Protein AF-A0A7V9N349-F1 (afdb_monomer)

Secondary structure (DSSP, 8-state):
-----THHHHHTTSSS---EEE-TTS-EEEE-HHHHHHTT-S-HHHHHHS-HHHHHTTEEEE-TTSPBPPGGGSHHHHHHTT-SS-EEEEEEEETTT--EEEEEEE-

Radius of gyration: 13.98 Å; Cα contacts (8 Å, |Δi|>4): 166; chains: 1; bounding box: 30×30×45 Å

Solvent-accessible surface area (backbone atoms only — not comparable to full-atom values): 6351 Å² total; per-residue (Å²): 135,82,80,78,66,77,65,61,65,58,62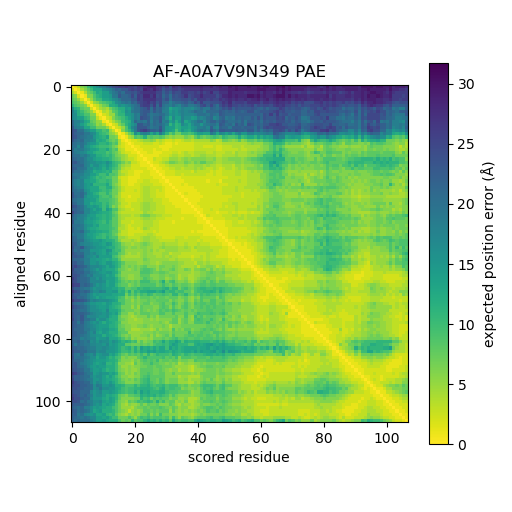,50,65,74,45,95,56,51,42,74,42,59,48,100,84,68,48,66,76,44,51,39,61,49,26,15,47,73,70,74,28,97,38,30,68,61,48,62,72,44,56,66,72,60,54,55,70,43,40,48,49,18,34,90,87,66,46,79,46,63,72,72,72,35,21,63,50,39,38,75,73,69,46,80,72,37,68,47,67,34,33,40,33,35,65,89,80,65,50,73,46,79,49,76,46,67,77

Mean predicted aligned error: 8.92 Å

Structure (mmCIF, N/CA/C/O backbone):
data_AF-A0A7V9N349-F1
#
_entry.id   AF-A0A7V9N349-F1
#
loop_
_atom_site.group_PDB
_atom_site.id
_atom_site.type_symbol
_atom_site.label_atom_id
_atom_site.label_alt_id
_atom_site.label_comp_id
_atom_site.label_asym_id
_atom_site.label_entity_id
_atom_site.label_seq_id
_atom_site.pdbx_PDB_ins_code
_atom_site.Cartn_x
_atom_site.Cartn_y
_atom_site.Cartn_z
_atom_site.occupancy
_atom_site.B_iso_or_equiv
_atom_site.auth_seq_id
_atom_site.auth_comp_id
_atom_site.auth_asym_id
_atom_site.auth_atom_id
_atom_site.pdbx_PDB_model_num
ATOM 1 N N . MET A 1 1 ? 10.602 -2.015 -28.521 1.00 39.03 1 MET A N 1
ATOM 2 C CA . 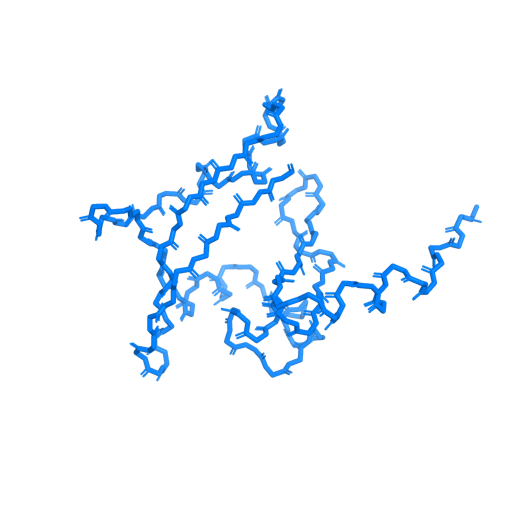MET A 1 1 ? 9.614 -2.929 -27.919 1.00 39.03 1 MET A CA 1
ATOM 3 C C . MET A 1 1 ? 10.400 -3.825 -26.985 1.00 39.03 1 MET A C 1
ATOM 5 O O . MET A 1 1 ? 11.065 -4.729 -27.459 1.00 39.03 1 MET A O 1
ATOM 9 N N . GLN A 1 2 ? 10.510 -3.429 -25.718 1.00 39.81 2 GLN A N 1
ATOM 10 C CA . GLN A 1 2 ? 11.345 -4.118 -24.736 1.00 39.81 2 GLN A CA 1
ATOM 11 C C . GLN A 1 2 ? 10.430 -5.098 -24.001 1.00 39.81 2 GLN A C 1
ATOM 13 O O . GLN A 1 2 ? 9.545 -4.672 -23.262 1.00 39.81 2 GLN A O 1
ATOM 18 N N . GLU A 1 3 ? 10.563 -6.385 -24.318 1.00 39.56 3 GLU A N 1
ATOM 19 C CA . GLU A 1 3 ? 9.899 -7.471 -23.597 1.00 39.56 3 GLU A CA 1
ATOM 20 C C . GLU A 1 3 ? 10.342 -7.418 -22.134 1.00 39.56 3 GLU A C 1
ATOM 22 O O . GLU A 1 3 ? 11.529 -7.528 -21.828 1.00 39.56 3 GLU A O 1
ATOM 27 N N . VAL A 1 4 ? 9.390 -7.185 -21.232 1.00 47.69 4 VAL A N 1
ATOM 28 C CA . VAL A 1 4 ? 9.621 -7.290 -19.791 1.00 47.69 4 VAL A CA 1
ATOM 29 C C . VAL A 1 4 ? 9.726 -8.792 -19.489 1.00 47.69 4 VAL A C 1
ATOM 31 O O . VAL A 1 4 ? 8.731 -9.494 -19.683 1.00 47.69 4 VAL A O 1
ATOM 34 N N . PRO A 1 5 ? 10.897 -9.328 -19.092 1.00 50.16 5 PRO A N 1
ATOM 35 C CA . PRO A 1 5 ? 11.084 -10.769 -18.966 1.00 50.16 5 PRO A CA 1
ATOM 36 C C . PRO A 1 5 ? 10.276 -11.289 -17.775 1.00 50.16 5 PRO A C 1
ATOM 38 O O . PRO A 1 5 ? 10.340 -10.725 -16.680 1.00 50.16 5 PRO A O 1
ATOM 41 N N . GLY A 1 6 ? 9.541 -12.384 -17.982 1.00 47.84 6 GLY A N 1
ATOM 42 C CA . GLY A 1 6 ? 8.689 -13.038 -16.978 1.00 47.84 6 GLY A CA 1
ATOM 43 C C . GLY A 1 6 ? 9.409 -13.516 -15.707 1.00 47.84 6 GLY A C 1
ATOM 44 O O . GLY A 1 6 ? 8.748 -13.930 -14.759 1.00 47.84 6 GLY A O 1
ATOM 45 N N . ASP A 1 7 ? 10.735 -13.399 -15.647 1.00 50.41 7 ASP A N 1
ATOM 46 C CA . ASP A 1 7 ? 11.567 -13.817 -14.516 1.00 50.41 7 ASP A CA 1
ATOM 47 C C . ASP A 1 7 ? 11.438 -12.903 -13.285 1.00 50.41 7 ASP A C 1
ATOM 49 O O . ASP A 1 7 ? 11.614 -13.361 -12.154 1.00 50.41 7 ASP A O 1
ATOM 53 N N . LEU A 1 8 ? 11.065 -11.627 -13.461 1.00 51.84 8 LEU A N 1
ATOM 54 C CA . LEU A 1 8 ? 10.904 -10.710 -12.323 1.00 51.84 8 LEU A CA 1
ATOM 55 C C . LEU A 1 8 ? 9.686 -11.077 -11.460 1.00 51.84 8 LEU A C 1
ATOM 57 O O . LEU A 1 8 ? 9.725 -10.932 -10.242 1.00 51.84 8 LEU A O 1
ATOM 61 N N . ALA A 1 9 ? 8.619 -11.601 -12.069 1.00 49.00 9 ALA A N 1
ATOM 62 C CA . ALA A 1 9 ? 7.409 -11.978 -11.343 1.00 49.00 9 ALA A CA 1
ATOM 63 C C . ALA A 1 9 ? 7.641 -13.166 -10.393 1.00 49.00 9 ALA A C 1
ATOM 65 O O . ALA A 1 9 ? 7.064 -13.198 -9.310 1.00 49.00 9 ALA A O 1
ATOM 66 N N . VAL A 1 10 ? 8.515 -14.107 -10.769 1.00 47.72 10 VAL A N 1
ATOM 67 C CA . VAL A 1 10 ? 8.767 -15.345 -10.011 1.00 47.72 10 VAL A CA 1
ATOM 68 C C . VAL A 1 10 ? 9.673 -15.100 -8.802 1.00 47.72 10 VAL A C 1
ATOM 70 O O . VAL A 1 10 ? 9.422 -15.636 -7.726 1.00 47.72 10 VAL A O 1
ATOM 73 N N . ILE A 1 11 ? 10.694 -14.247 -8.934 1.00 49.38 11 ILE A N 1
ATOM 74 C CA . ILE A 1 11 ? 11.600 -13.922 -7.816 1.00 49.38 11 ILE A CA 1
ATOM 75 C C . ILE A 1 11 ? 10.863 -13.118 -6.734 1.00 49.38 11 ILE A C 1
ATOM 77 O O . ILE A 1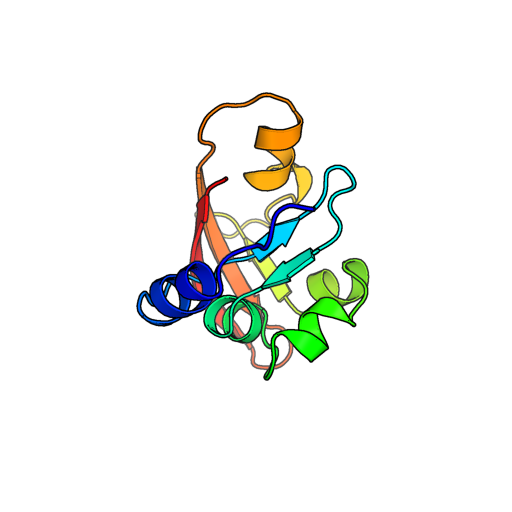 11 ? 11.084 -13.323 -5.541 1.00 49.38 11 ILE A O 1
ATOM 81 N N . LEU A 1 12 ? 9.936 -12.250 -7.145 1.00 49.16 12 LEU A N 1
ATOM 82 C CA . LEU A 1 12 ? 9.124 -11.449 -6.232 1.00 49.16 12 LEU A CA 1
ATOM 83 C C . LEU A 1 12 ? 8.027 -12.252 -5.514 1.00 49.16 12 LEU A C 1
ATOM 85 O O . LEU A 1 12 ? 7.465 -11.743 -4.552 1.00 49.16 12 LEU A O 1
ATOM 89 N N . ASP A 1 13 ? 7.695 -13.467 -5.958 1.00 44.16 13 ASP A N 1
ATOM 90 C CA . ASP A 1 13 ? 6.662 -14.307 -5.324 1.00 44.16 13 ASP A CA 1
ATOM 91 C C . ASP A 1 13 ? 7.224 -15.180 -4.178 1.00 44.16 13 ASP A C 1
ATOM 93 O O . ASP A 1 13 ? 6.469 -15.698 -3.355 1.00 44.16 13 ASP A O 1
ATOM 97 N N . HIS A 1 14 ? 8.556 -15.323 -4.089 1.00 42.12 14 HIS A N 1
ATOM 98 C CA . HIS A 1 14 ? 9.230 -16.176 -3.097 1.00 42.12 14 HIS A CA 1
ATOM 99 C C . HIS A 1 14 ? 9.716 -15.467 -1.831 1.00 42.12 14 HIS A C 1
ATOM 101 O O . HIS A 1 14 ? 10.024 -16.134 -0.842 1.00 42.12 14 HIS A O 1
ATOM 107 N N . VAL A 1 15 ? 9.743 -14.139 -1.815 1.00 45.22 15 VAL A N 1
ATOM 108 C CA . VAL A 1 15 ? 9.955 -13.367 -0.589 1.00 45.22 15 VAL A CA 1
ATOM 109 C C . VAL A 1 1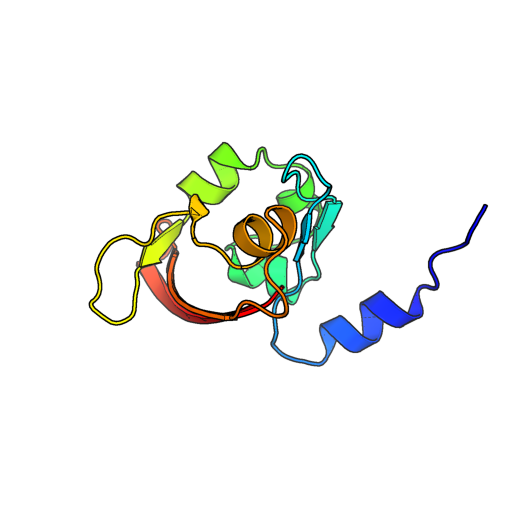5 ? 8.578 -12.910 -0.129 1.00 45.22 15 VAL A C 1
ATOM 111 O O . VAL A 1 15 ? 7.808 -12.403 -0.934 1.00 45.22 15 VAL A O 1
ATOM 114 N N . GLY A 1 16 ? 8.233 -13.066 1.149 1.00 56.72 16 GLY A N 1
ATOM 115 C CA . GLY A 1 16 ? 6.953 -12.600 1.713 1.00 56.72 16 GLY A CA 1
ATOM 116 C C . GLY A 1 16 ? 6.707 -11.082 1.625 1.00 56.72 16 GLY A C 1
ATOM 117 O O . GLY A 1 16 ? 5.766 -10.579 2.241 1.00 56.72 16 GLY A O 1
ATOM 118 N N . ASP A 1 17 ? 7.534 -10.365 0.867 1.00 65.81 17 ASP A N 1
ATOM 119 C CA . ASP A 1 17 ? 7.482 -8.937 0.633 1.00 65.81 17 ASP A CA 1
ATOM 120 C C . ASP A 1 17 ? 6.502 -8.645 -0.510 1.00 65.81 17 ASP A C 1
ATOM 122 O O . ASP A 1 17 ? 6.686 -9.010 -1.676 1.00 65.81 17 ASP A O 1
ATOM 126 N N . GLY A 1 18 ? 5.403 -7.982 -0.159 1.00 79.19 18 GLY A N 1
ATOM 127 C CA . GLY A 1 18 ? 4.451 -7.485 -1.140 1.00 79.19 18 GLY A CA 1
ATOM 128 C C . GLY A 1 18 ? 5.088 -6.400 -2.002 1.00 79.19 18 GLY A C 1
ATOM 129 O O . GLY A 1 18 ? 5.588 -5.408 -1.479 1.00 79.19 18 GLY A O 1
ATOM 130 N N . VAL A 1 19 ? 5.035 -6.570 -3.321 1.00 80.88 19 VAL A N 1
ATOM 131 C CA . VAL A 1 19 ? 5.550 -5.602 -4.290 1.00 80.88 19 VAL A CA 1
ATOM 132 C C . VAL A 1 19 ? 4.403 -5.001 -5.071 1.00 80.88 19 VAL A C 1
ATOM 134 O O . VAL A 1 19 ? 3.576 -5.713 -5.640 1.00 80.88 19 VAL A O 1
ATOM 137 N N . THR A 1 20 ? 4.403 -3.675 -5.144 1.00 83.94 20 THR A N 1
ATOM 138 C CA . THR A 1 20 ? 3.524 -2.898 -6.010 1.00 83.94 20 THR A CA 1
ATOM 139 C C . THR A 1 20 ? 4.333 -1.862 -6.772 1.00 83.94 20 THR A C 1
ATOM 141 O O . THR A 1 20 ? 5.197 -1.220 -6.180 1.00 83.94 20 THR A O 1
ATOM 144 N N . VAL A 1 21 ? 4.025 -1.650 -8.049 1.00 82.75 21 VAL A N 1
ATOM 145 C CA . VAL A 1 21 ? 4.619 -0.582 -8.864 1.00 82.75 21 VAL A CA 1
ATOM 146 C C . VAL A 1 21 ? 3.535 0.417 -9.215 1.00 82.75 21 VAL A C 1
ATOM 148 O O . VAL A 1 21 ? 2.410 0.035 -9.549 1.00 82.75 21 VAL A O 1
ATOM 151 N N . GLN A 1 22 ? 3.886 1.696 -9.156 1.00 81.56 22 GLN A N 1
ATOM 152 C CA . GLN A 1 22 ? 3.030 2.798 -9.567 1.00 81.56 22 GLN A CA 1
ATOM 153 C C . GLN A 1 22 ? 3.665 3.548 -10.742 1.00 81.56 22 GLN A C 1
ATOM 155 O O . GLN A 1 22 ? 4.889 3.616 -10.846 1.00 81.56 22 GLN A O 1
ATOM 160 N N . ASP A 1 23 ? 2.842 4.105 -11.628 1.00 80.69 23 ASP A N 1
ATOM 161 C CA . ASP A 1 23 ? 3.302 5.048 -12.645 1.00 80.69 23 ASP A CA 1
ATOM 162 C C . ASP A 1 23 ? 3.599 6.436 -12.043 1.00 80.69 2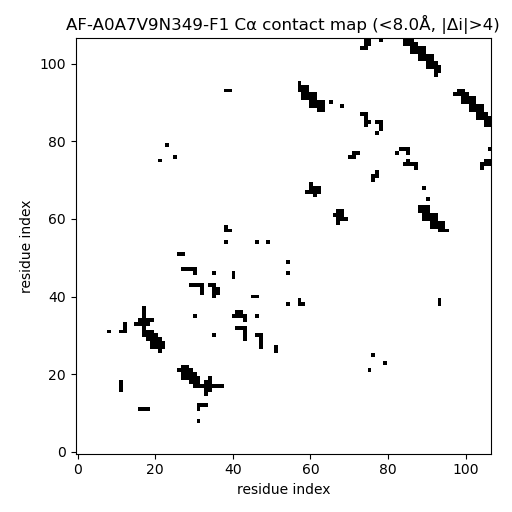3 ASP A C 1
ATOM 164 O O . ASP A 1 23 ? 3.331 6.710 -10.871 1.00 80.69 23 ASP A O 1
ATOM 168 N N . ALA A 1 24 ? 4.110 7.357 -12.865 1.00 77.12 24 ALA A N 1
ATOM 169 C CA . ALA A 1 24 ? 4.417 8.729 -12.446 1.00 77.12 24 ALA A CA 1
ATOM 170 C C . ALA A 1 24 ? 3.191 9.532 -11.958 1.00 77.12 24 ALA A C 1
ATOM 172 O O . ALA A 1 24 ? 3.346 10.602 -11.372 1.00 77.12 24 ALA A O 1
ATOM 173 N N . ARG A 1 25 ? 1.969 9.046 -12.206 1.00 75.62 25 ARG A N 1
ATOM 174 C CA . ARG A 1 25 ? 0.715 9.644 -11.729 1.00 75.62 25 ARG A CA 1
ATOM 175 C C . ARG A 1 25 ? 0.246 9.020 -10.407 1.00 75.62 25 ARG A C 1
ATOM 177 O O . ARG A 1 25 ? -0.778 9.444 -9.877 1.00 75.62 25 ARG A O 1
ATOM 184 N N . GLY A 1 26 ? 0.980 8.042 -9.869 1.00 72.12 26 GLY A N 1
ATOM 185 C CA . GLY A 1 26 ? 0.632 7.291 -8.663 1.00 72.12 26 GLY A CA 1
ATOM 186 C C . GLY A 1 26 ? -0.384 6.170 -8.904 1.00 72.12 26 GLY A C 1
ATOM 187 O O . GLY A 1 26 ? -0.955 5.658 -7.944 1.00 72.12 26 GLY A O 1
ATOM 188 N N . THR A 1 27 ? -0.641 5.793 -10.160 1.00 80.50 27 THR A N 1
ATOM 189 C CA . THR A 1 27 ? -1.569 4.707 -10.510 1.00 80.50 27 THR A CA 1
ATOM 190 C C . THR A 1 27 ? -0.856 3.372 -10.406 1.00 80.50 27 THR A C 1
ATOM 192 O O . THR A 1 27 ? 0.233 3.219 -10.948 1.00 80.50 27 THR A O 1
ATOM 195 N N . LEU A 1 28 ? -1.469 2.392 -9.743 1.00 83.44 28 LEU A N 1
ATOM 196 C CA . LEU A 1 28 ? -0.914 1.046 -9.623 1.00 83.44 28 LEU A CA 1
ATOM 197 C C . LEU A 1 28 ? -0.859 0.369 -11.003 1.00 83.44 28 LEU A C 1
ATOM 199 O O . LEU A 1 28 ? -1.895 0.167 -11.630 1.00 83.44 28 LEU A O 1
ATOM 203 N N . VAL A 1 29 ? 0.339 0.020 -11.468 1.00 86.50 29 VAL A N 1
ATOM 204 C CA . VAL A 1 29 ? 0.562 -0.649 -12.765 1.00 86.50 29 VAL A CA 1
ATOM 205 C C . VAL A 1 29 ? 0.999 -2.102 -12.616 1.00 86.50 29 VAL A C 1
ATOM 207 O O . VAL A 1 29 ? 0.894 -2.876 -13.563 1.00 86.50 29 VAL A O 1
ATOM 210 N N . TYR A 1 30 ? 1.470 -2.489 -11.431 1.00 85.19 30 TYR A N 1
ATOM 211 C CA . TYR A 1 30 ? 1.822 -3.870 -11.122 1.00 85.19 30 TYR A CA 1
ATOM 212 C C . TYR A 1 30 ? 1.622 -4.161 -9.637 1.00 85.19 30 TYR A C 1
ATOM 214 O O . TYR A 1 30 ? 1.853 -3.299 -8.789 1.00 85.19 30 TYR A O 1
ATOM 222 N N . ALA A 1 31 ? 1.246 -5.399 -9.334 1.00 86.12 31 ALA A N 1
ATOM 223 C CA . ALA A 1 31 ? 1.315 -5.970 -8.000 1.00 86.12 31 ALA A CA 1
ATOM 224 C C . ALA A 1 31 ? 1.643 -7.465 -8.104 1.00 86.12 31 ALA A C 1
ATOM 226 O O . ALA A 1 31 ? 1.115 -8.145 -8.984 1.00 86.12 31 ALA A O 1
ATOM 227 N N . ASN A 1 32 ? 2.484 -7.987 -7.209 1.00 86.56 32 ASN A N 1
ATOM 228 C CA . ASN A 1 32 ? 2.626 -9.437 -7.038 1.00 86.56 32 ASN A CA 1
ATOM 229 C C . ASN A 1 32 ? 1.488 -9.992 -6.156 1.00 86.56 32 ASN A C 1
ATOM 231 O O . ASN A 1 32 ? 0.712 -9.242 -5.551 1.00 86.56 32 ASN A O 1
ATOM 235 N N . ALA A 1 33 ? 1.380 -11.321 -6.064 1.00 84.69 33 ALA A N 1
ATOM 236 C CA . ALA A 1 33 ? 0.340 -11.961 -5.261 1.00 84.69 33 ALA A CA 1
ATOM 237 C C . ALA A 1 33 ? 0.472 -11.630 -3.764 1.00 84.69 33 ALA A C 1
ATOM 239 O O . ALA A 1 33 ? -0.539 -11.432 -3.090 1.00 84.69 33 ALA A O 1
ATOM 240 N N . ALA A 1 34 ? 1.700 -11.510 -3.250 1.00 83.25 34 ALA A N 1
ATOM 241 C CA . ALA A 1 34 ? 1.950 -11.095 -1.871 1.00 83.25 34 ALA A CA 1
ATOM 242 C C . ALA A 1 34 ? 1.451 -9.665 -1.583 1.00 83.25 34 ALA A C 1
ATOM 244 O O . ALA A 1 34 ? 0.858 -9.427 -0.533 1.00 83.25 34 ALA A O 1
ATOM 245 N N . GLY A 1 35 ? 1.626 -8.728 -2.519 1.00 83.19 35 GLY A N 1
ATOM 246 C CA . GLY A 1 35 ? 1.165 -7.342 -2.419 1.00 83.19 35 GLY A CA 1
ATOM 247 C C . GLY A 1 35 ? -0.354 -7.233 -2.485 1.00 83.19 35 GLY A C 1
ATOM 248 O O . GLY A 1 35 ? -0.950 -6.520 -1.682 1.00 83.19 35 GLY A O 1
ATOM 249 N N . ALA A 1 36 ? -0.992 -8.011 -3.364 1.00 85.25 36 ALA A N 1
ATOM 250 C CA . ALA A 1 36 ? -2.448 -8.121 -3.407 1.00 85.25 36 ALA A CA 1
ATOM 251 C C . ALA A 1 36 ? -3.011 -8.607 -2.065 1.00 85.25 36 ALA A C 1
ATOM 253 O O . ALA A 1 36 ? -3.814 -7.908 -1.446 1.00 85.25 36 ALA A O 1
ATOM 254 N N . ARG A 1 37 ? -2.496 -9.733 -1.555 1.00 81.62 37 ARG A N 1
ATOM 255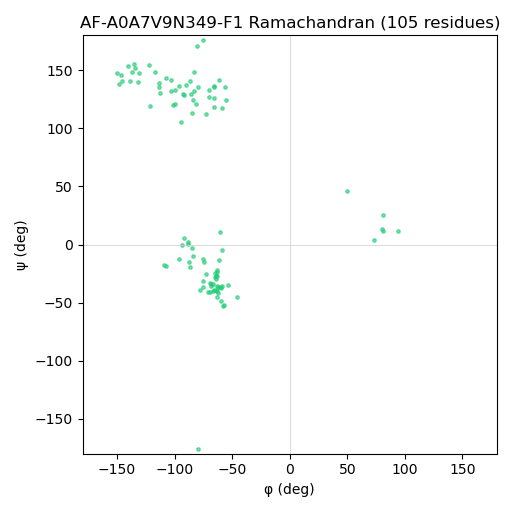 C CA . ARG A 1 37 ? -2.901 -10.279 -0.252 1.00 81.62 37 ARG A CA 1
ATOM 256 C C . ARG A 1 37 ? -2.608 -9.314 0.895 1.00 81.62 37 ARG A C 1
ATOM 258 O O . ARG A 1 37 ? -3.408 -9.203 1.818 1.00 81.62 37 ARG A O 1
ATOM 265 N N . ALA A 1 38 ? -1.499 -8.574 0.834 1.00 77.94 38 ALA A N 1
ATOM 266 C CA . ALA A 1 38 ? -1.159 -7.571 1.841 1.00 77.94 38 ALA A CA 1
ATOM 267 C C . ALA A 1 38 ? -2.145 -6.403 1.907 1.00 77.94 38 ALA A C 1
ATOM 269 O O . ALA A 1 38 ? -2.361 -5.854 2.985 1.00 77.94 38 ALA A O 1
ATOM 270 N N . LEU A 1 39 ? -2.766 -6.070 0.778 1.00 79.31 39 LEU A N 1
ATOM 271 C CA . LEU A 1 39 ? -3.802 -5.046 0.676 1.00 79.31 39 LEU A CA 1
ATOM 272 C C . LEU A 1 39 ? -5.222 -5.621 0.847 1.00 79.31 39 LEU A C 1
ATOM 274 O O . LEU A 1 39 ? -6.196 -4.883 0.699 1.00 79.31 39 LEU A O 1
ATOM 278 N N . GLY A 1 40 ? -5.347 -6.914 1.172 1.00 79.56 40 GLY A N 1
ATOM 279 C CA . GLY A 1 40 ? -6.624 -7.596 1.395 1.00 79.56 40 GLY A CA 1
ATOM 280 C C . GLY A 1 40 ? -7.349 -8.036 0.119 1.00 79.56 40 GLY A C 1
ATOM 281 O O . GLY A 1 40 ? -8.571 -8.141 0.137 1.00 79.56 40 GLY A O 1
ATOM 282 N N . PHE A 1 41 ? -6.625 -8.251 -0.982 1.00 83.94 41 PHE A N 1
ATOM 283 C CA . PHE A 1 41 ? -7.157 -8.753 -2.252 1.00 83.94 41 PHE A CA 1
ATOM 284 C C . PHE A 1 41 ? -6.731 -10.202 -2.488 1.00 83.94 41 PHE A C 1
ATOM 286 O O . PHE A 1 41 ? -5.586 -10.571 -2.215 1.00 83.94 41 PHE A O 1
ATOM 293 N N . ASP A 1 42 ? -7.621 -10.998 -3.079 1.00 82.69 42 ASP A N 1
ATOM 294 C CA . ASP A 1 42 ? -7.334 -12.404 -3.380 1.00 82.69 42 ASP A CA 1
ATOM 295 C C . ASP A 1 42 ? -6.399 -12.544 -4.587 1.00 82.69 42 ASP A C 1
ATOM 297 O O . ASP A 1 42 ? -5.585 -13.469 -4.658 1.00 82.69 42 ASP A O 1
ATOM 301 N N . THR A 1 43 ? -6.482 -11.606 -5.540 1.00 85.81 43 THR A N 1
ATOM 302 C CA . THR A 1 43 ? -5.677 -11.640 -6.768 1.00 85.81 43 THR A CA 1
ATOM 303 C C . THR A 1 43 ? -5.102 -10.269 -7.147 1.00 85.81 43 THR A C 1
ATOM 305 O O . THR A 1 43 ? -5.750 -9.239 -6.939 1.00 85.81 43 THR A O 1
ATOM 308 N N . PRO A 1 44 ? -3.912 -10.220 -7.782 1.00 87.50 44 PRO A N 1
ATOM 309 C CA . PRO A 1 44 ? -3.361 -8.975 -8.323 1.00 87.50 44 PRO A CA 1
ATOM 310 C C . PRO A 1 44 ? -4.254 -8.296 -9.360 1.00 87.50 44 PRO A C 1
ATOM 312 O O . PRO A 1 44 ? -4.323 -7.073 -9.403 1.00 87.50 44 PRO A O 1
ATOM 315 N N . ALA A 1 45 ? -4.956 -9.076 -10.185 1.00 87.62 45 ALA A N 1
ATOM 316 C CA . ALA A 1 45 ? -5.850 -8.543 -11.209 1.00 87.62 45 ALA A CA 1
ATOM 317 C C . ALA A 1 45 ? -7.025 -7.762 -10.597 1.00 87.62 45 ALA A C 1
ATOM 319 O O . ALA A 1 45 ? -7.394 -6.705 -11.110 1.00 87.62 45 ALA A O 1
ATOM 320 N N . GLU A 1 46 ? -7.579 -8.249 -9.483 1.00 87.50 46 GLU A N 1
ATOM 321 C CA . GLU A 1 46 ? -8.626 -7.548 -8.734 1.00 87.50 46 GLU A CA 1
ATOM 322 C C . GLU A 1 46 ? -8.109 -6.218 -8.169 1.00 87.50 46 GLU A C 1
ATOM 324 O O . GLU A 1 46 ? -8.755 -5.180 -8.329 1.00 87.50 46 GLU A O 1
ATOM 329 N N . LEU A 1 47 ? -6.911 -6.228 -7.577 1.00 86.62 47 LEU A N 1
ATOM 330 C CA . LEU A 1 47 ? -6.261 -5.023 -7.065 1.00 86.62 47 LEU A CA 1
ATOM 331 C C . LEU A 1 47 ? -6.019 -3.990 -8.178 1.00 86.62 47 LEU A C 1
ATOM 333 O O . LEU A 1 47 ? -6.388 -2.829 -8.023 1.00 86.62 47 LEU A O 1
ATOM 337 N N . LEU A 1 48 ? -5.448 -4.407 -9.312 1.00 87.19 48 LEU A N 1
ATOM 338 C CA . LEU A 1 48 ? -5.158 -3.529 -10.454 1.00 87.19 48 LEU A CA 1
ATOM 339 C C . LEU A 1 48 ? -6.421 -2.962 -11.119 1.00 87.19 48 LEU A C 1
ATOM 341 O O . LEU A 1 48 ? -6.382 -1.877 -11.692 1.00 87.19 48 LEU A O 1
ATOM 345 N N . SER A 1 49 ? -7.543 -3.678 -11.032 1.00 86.69 49 SER A N 1
ATOM 346 C CA . SER A 1 49 ? -8.834 -3.229 -11.567 1.00 86.69 49 SER A CA 1
ATOM 347 C C . SER A 1 49 ? -9.596 -2.311 -10.603 1.00 86.69 49 SER A C 1
ATOM 349 O O . SER A 1 49 ? -10.607 -1.718 -10.982 1.00 86.69 49 SER A O 1
ATOM 351 N N . THR A 1 50 ? -9.136 -2.187 -9.354 1.00 83.69 50 THR A N 1
ATOM 352 C CA . THR A 1 50 ? -9.798 -1.392 -8.319 1.00 83.69 50 THR A CA 1
ATOM 353 C C . THR A 1 50 ? -9.230 0.03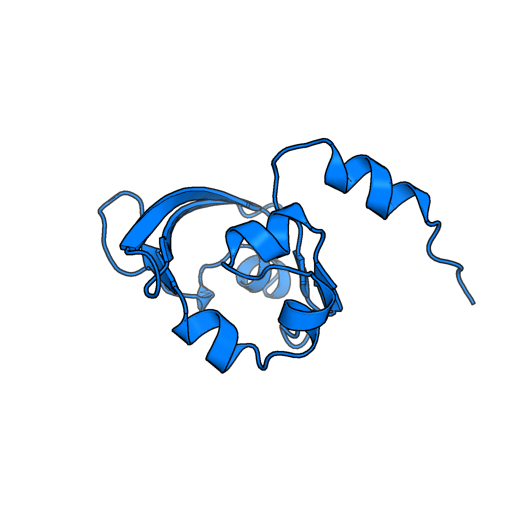0 -8.296 1.00 83.69 50 THR A C 1
ATOM 355 O O . THR A 1 50 ? -8.015 0.207 -8.195 1.00 83.69 50 THR A O 1
ATOM 358 N N . PRO A 1 51 ? -10.072 1.081 -8.334 1.00 81.81 51 PRO A N 1
ATOM 359 C CA . PRO A 1 51 ? -9.595 2.453 -8.205 1.00 81.81 51 PRO A CA 1
ATOM 360 C C . PRO A 1 51 ? -8.810 2.653 -6.906 1.00 81.81 51 PRO A C 1
ATOM 362 O O . PRO A 1 51 ? -9.276 2.257 -5.838 1.00 81.81 51 PRO A O 1
ATOM 365 N N . LEU A 1 52 ? -7.663 3.336 -6.967 1.00 75.38 52 LEU A N 1
ATOM 366 C CA . LEU A 1 52 ? -6.770 3.513 -5.813 1.00 75.38 52 LEU A CA 1
ATOM 367 C C . LEU A 1 52 ? -7.478 4.100 -4.578 1.00 75.38 52 LEU A C 1
ATOM 369 O O . LEU A 1 52 ? -7.179 3.712 -3.454 1.00 75.38 52 LEU A O 1
ATOM 373 N N . ALA A 1 53 ? -8.455 4.991 -4.776 1.00 76.19 53 ALA A N 1
ATOM 374 C CA . ALA A 1 53 ? -9.266 5.539 -3.688 1.00 76.19 53 ALA A CA 1
ATOM 375 C C . ALA A 1 53 ? -10.085 4.462 -2.950 1.00 76.19 53 ALA A C 1
ATOM 377 O O . ALA A 1 53 ? -10.228 4.523 -1.733 1.00 76.19 53 ALA A O 1
ATOM 378 N N . GLN A 1 54 ? -10.594 3.456 -3.669 1.00 80.94 54 GLN A N 1
ATOM 379 C CA . GLN A 1 54 ? -11.296 2.322 -3.066 1.00 80.94 54 GLN A CA 1
ATOM 380 C C . GLN A 1 54 ? -10.325 1.346 -2.402 1.00 80.94 54 GLN A C 1
ATOM 382 O O . GLN A 1 54 ? -10.643 0.819 -1.341 1.00 80.94 54 GLN A O 1
ATOM 387 N N . VAL A 1 55 ? -9.138 1.141 -2.985 1.00 80.94 55 VAL A N 1
ATOM 388 C CA . VAL A 1 55 ? -8.057 0.365 -2.356 1.00 80.94 55 VAL A CA 1
ATOM 389 C C . VAL A 1 55 ? -7.700 0.986 -1.002 1.00 80.94 55 VAL A C 1
ATOM 391 O O . VAL A 1 55 ? -7.773 0.311 0.019 1.00 80.94 55 VAL A O 1
ATOM 394 N N . ALA A 1 56 ? -7.423 2.293 -0.974 1.00 77.06 56 ALA A N 1
ATOM 395 C CA . ALA A 1 56 ? -7.092 3.033 0.242 1.00 77.06 56 ALA A CA 1
ATOM 396 C C . ALA A 1 56 ? -8.232 3.061 1.276 1.00 77.06 56 ALA A C 1
ATOM 398 O O . ALA A 1 56 ? -7.969 3.161 2.465 1.00 77.06 56 ALA A O 1
ATOM 399 N N . ALA A 1 57 ? -9.495 2.944 0.856 1.00 81.12 57 ALA A N 1
ATOM 400 C CA . ALA A 1 57 ? -10.630 2.877 1.776 1.00 81.12 57 ALA A CA 1
ATOM 401 C C . ALA A 1 57 ? -10.772 1.516 2.488 1.00 81.12 57 ALA A C 1
ATOM 403 O O . ALA A 1 57 ? -11.554 1.408 3.431 1.00 81.12 57 ALA A O 1
ATOM 404 N N . ARG A 1 58 ? -10.056 0.468 2.051 1.00 79.25 58 ARG A N 1
ATOM 405 C CA . ARG A 1 58 ? -10.141 -0.887 2.635 1.00 79.25 58 ARG A CA 1
ATOM 406 C C . ARG A 1 58 ? -9.219 -1.102 3.831 1.00 79.25 58 ARG A C 1
ATOM 408 O O . ARG A 1 58 ? -9.454 -2.023 4.615 1.00 79.25 58 ARG A O 1
ATOM 415 N N . PHE A 1 59 ? -8.201 -0.266 3.991 1.00 80.44 59 PHE A N 1
ATOM 416 C CA . PHE A 1 59 ? -7.250 -0.364 5.089 1.00 80.44 59 PHE A CA 1
ATOM 417 C C . PHE A 1 59 ? -6.866 1.012 5.623 1.00 80.44 59 PHE A C 1
ATOM 419 O O . PHE A 1 59 ? -6.876 2.004 4.904 1.00 80.44 59 PHE A O 1
ATOM 426 N N . ALA A 1 60 ? -6.472 1.061 6.889 1.00 84.44 60 ALA A N 1
ATOM 427 C CA . ALA A 1 60 ? -5.813 2.220 7.470 1.00 84.44 60 ALA A CA 1
ATOM 428 C C . ALA A 1 60 ? -4.318 1.957 7.602 1.00 84.44 60 ALA A C 1
ATOM 430 O O . ALA A 1 60 ? -3.906 0.852 7.960 1.00 84.44 60 ALA A O 1
ATOM 431 N N . ILE A 1 61 ? -3.520 2.987 7.334 1.00 87.06 61 ILE A N 1
ATOM 432 C CA . ILE A 1 61 ? -2.085 2.986 7.597 1.00 87.06 61 ILE A CA 1
ATOM 433 C C . ILE A 1 61 ? -1.853 3.823 8.850 1.00 87.06 61 ILE A C 1
ATOM 435 O O . ILE A 1 61 ? -2.367 4.936 8.953 1.00 87.06 61 ILE A O 1
ATOM 439 N N . PHE A 1 62 ? -1.078 3.293 9.784 1.00 87.69 62 PHE A N 1
ATOM 440 C CA . PHE A 1 62 ? -0.638 3.979 10.989 1.00 87.69 62 PHE A CA 1
ATOM 441 C C . P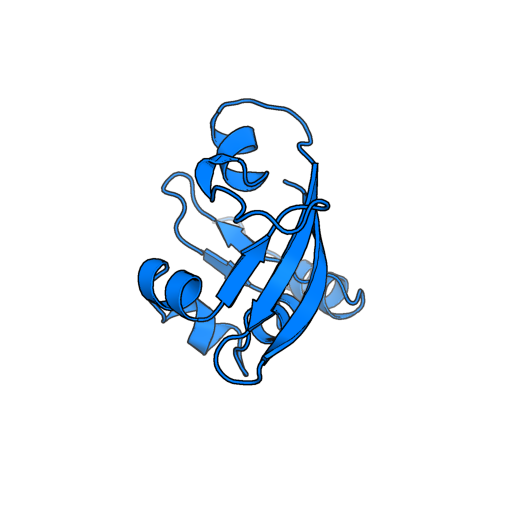HE A 1 62 ? 0.888 3.996 11.061 1.00 87.69 62 PHE A C 1
ATOM 443 O O . PHE A 1 62 ? 1.546 3.122 10.493 1.00 87.69 62 PHE A O 1
ATOM 450 N N . ASP A 1 63 ? 1.444 4.983 11.753 1.00 88.88 63 ASP A N 1
ATOM 451 C CA . ASP A 1 63 ? 2.858 5.004 12.119 1.00 88.88 63 ASP A CA 1
ATOM 452 C C . ASP A 1 63 ? 3.152 4.124 13.349 1.00 88.88 63 ASP A C 1
ATOM 454 O O . ASP A 1 63 ? 2.285 3.406 13.860 1.00 88.88 63 ASP A O 1
ATOM 458 N N . GLU A 1 64 ? 4.408 4.160 13.796 1.00 86.44 64 GLU A N 1
ATOM 459 C CA . GLU A 1 64 ? 4.909 3.421 14.958 1.00 86.44 64 GLU A CA 1
ATOM 460 C C . GLU A 1 64 ? 4.253 3.866 16.277 1.00 86.44 64 GLU A C 1
ATOM 462 O O . GLU A 1 64 ? 4.088 3.050 17.183 1.00 86.44 64 GLU A O 1
ATOM 467 N N . ASP A 1 65 ? 3.800 5.119 16.348 1.00 86.38 65 ASP A N 1
ATOM 468 C CA . ASP A 1 65 ? 3.087 5.696 17.491 1.00 86.38 65 ASP A CA 1
ATOM 469 C C . ASP A 1 65 ? 1.572 5.401 17.450 1.00 86.38 65 ASP A C 1
ATOM 471 O O . ASP A 1 65 ? 0.825 5.739 18.372 1.00 86.38 65 ASP A O 1
ATOM 475 N N . GLY A 1 66 ? 1.094 4.739 16.390 1.00 83.50 66 GLY A N 1
ATOM 476 C CA . GLY A 1 66 ? -0.307 4.378 16.198 1.00 83.50 66 GLY A CA 1
ATOM 477 C C . GLY A 1 66 ? -1.184 5.514 15.666 1.00 83.50 66 GLY A C 1
ATOM 478 O O . GLY A 1 66 ? -2.410 5.369 15.657 1.00 83.50 66 GLY A O 1
ATOM 479 N N . LEU A 1 67 ? -0.592 6.614 15.200 1.00 87.12 67 LEU A N 1
ATOM 480 C CA . LEU A 1 67 ? -1.298 7.720 14.560 1.00 87.12 67 LEU A CA 1
ATOM 481 C C . LEU A 1 67 ? -1.541 7.420 13.074 1.00 87.12 67 LEU A C 1
ATOM 483 O O . LEU A 1 67 ? -0.735 6.730 12.450 1.00 87.12 67 LEU A O 1
ATOM 487 N N . PRO A 1 68 ? -2.640 7.916 12.470 1.00 86.88 68 PRO A N 1
ATOM 488 C CA . PRO A 1 68 ? -2.878 7.754 11.039 1.00 86.88 68 PRO A CA 1
ATOM 489 C C . PRO A 1 68 ? -1.707 8.295 10.212 1.00 86.88 68 PRO A C 1
ATOM 491 O O . PRO A 1 68 ? -1.331 9.462 10.333 1.00 86.88 68 PRO A O 1
ATOM 494 N N . PHE A 1 69 ? -1.147 7.451 9.349 1.00 85.12 69 PHE A N 1
ATOM 495 C CA . PHE A 1 69 ? -0.015 7.813 8.511 1.00 85.12 69 PHE A CA 1
ATOM 496 C C . PHE A 1 69 ? -0.500 8.530 7.239 1.00 85.12 69 PHE A C 1
ATOM 498 O O . PHE A 1 69 ? -1.301 7.965 6.487 1.00 85.12 69 PHE A O 1
ATOM 505 N N . PRO A 1 70 ? -0.018 9.751 6.948 1.00 83.75 70 PRO A N 1
ATOM 506 C CA . PRO A 1 70 ? -0.400 10.475 5.739 1.00 83.75 70 PRO A CA 1
ATOM 507 C C . PRO A 1 70 ? 0.194 9.804 4.493 1.00 83.75 70 PRO A C 1
ATOM 509 O O . PRO A 1 70 ? 1.405 9.588 4.397 1.00 83.75 70 PRO A O 1
ATOM 512 N N . LEU A 1 71 ? -0.657 9.494 3.511 1.00 79.25 71 LEU A N 1
ATOM 513 C CA . LEU A 1 71 ? -0.266 8.749 2.308 1.00 79.25 71 LEU A CA 1
AT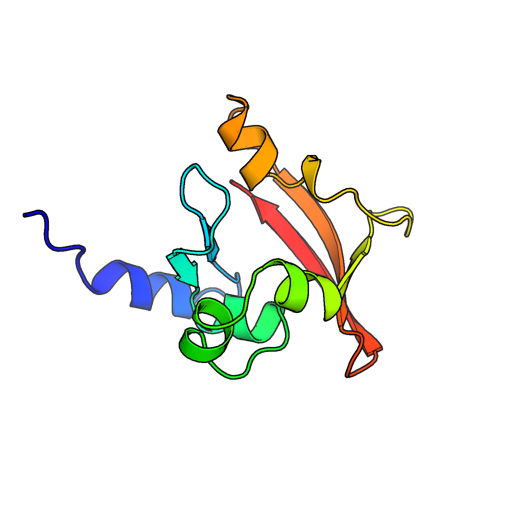OM 514 C C . LEU A 1 71 ? 0.770 9.500 1.456 1.00 79.25 71 LEU A C 1
ATOM 516 O O . LEU A 1 71 ? 1.538 8.882 0.723 1.00 79.25 71 LEU A O 1
ATOM 520 N N . GLU A 1 72 ? 0.836 10.825 1.570 1.00 80.38 72 GLU A N 1
ATOM 521 C CA . GLU A 1 72 ? 1.815 11.690 0.908 1.00 80.38 72 GLU A CA 1
ATOM 522 C C . GLU A 1 72 ? 3.246 11.433 1.391 1.00 80.38 72 GLU A C 1
ATOM 524 O O . GLU A 1 72 ? 4.193 11.690 0.652 1.00 80.38 72 GLU A O 1
ATOM 529 N N . ARG A 1 73 ? 3.414 10.900 2.610 1.00 81.50 73 ARG A N 1
ATOM 530 C CA . ARG A 1 73 ? 4.722 10.527 3.170 1.00 81.50 73 ARG A CA 1
ATOM 531 C C . ARG A 1 73 ? 5.136 9.102 2.811 1.00 81.50 73 ARG A C 1
ATOM 533 O O . ARG A 1 73 ? 6.210 8.667 3.235 1.00 81.50 73 ARG A O 1
ATOM 540 N N . LEU A 1 74 ? 4.319 8.369 2.051 1.00 83.81 74 LEU A N 1
ATOM 541 C CA . LEU A 1 74 ? 4.699 7.039 1.594 1.00 83.81 74 LEU A CA 1
ATOM 542 C C . LEU A 1 74 ? 5.954 7.124 0.713 1.00 83.81 74 LEU A C 1
ATOM 544 O O . LEU A 1 74 ? 6.064 8.040 -0.106 1.00 83.81 74 LEU A O 1
ATOM 548 N N . PRO A 1 75 ? 6.876 6.156 0.826 1.00 85.56 75 PRO A N 1
ATOM 549 C CA . PRO A 1 75 ? 8.108 6.101 0.050 1.00 85.56 75 PRO A CA 1
ATOM 550 C C . PRO A 1 75 ? 7.925 6.360 -1.440 1.00 85.56 75 PRO A C 1
ATOM 552 O O . PRO A 1 75 ? 8.639 7.185 -1.993 1.00 85.56 75 PRO A O 1
ATOM 555 N N . GLY A 1 76 ? 6.916 5.751 -2.075 1.00 81.31 76 GLY A N 1
ATOM 556 C CA . GLY A 1 76 ? 6.656 5.962 -3.502 1.00 81.31 76 GLY A CA 1
ATOM 557 C C . GLY A 1 76 ? 6.369 7.428 -3.857 1.00 81.31 76 GLY A C 1
ATOM 558 O O . GLY A 1 76 ? 6.840 7.922 -4.875 1.00 81.31 76 GLY A O 1
ATOM 559 N N . ARG A 1 77 ? 5.663 8.168 -2.990 1.00 82.62 77 ARG A N 1
ATOM 560 C CA . ARG A 1 77 ? 5.390 9.606 -3.182 1.00 82.62 77 ARG A CA 1
ATOM 561 C C . ARG A 1 77 ? 6.650 10.447 -2.993 1.00 82.62 77 ARG A C 1
ATOM 563 O O . ARG A 1 77 ? 6.881 11.368 -3.770 1.00 82.62 77 ARG A O 1
ATOM 570 N N . ARG A 1 78 ? 7.465 10.111 -1.993 1.00 84.38 78 ARG A N 1
ATOM 571 C CA . ARG A 1 78 ? 8.740 10.781 -1.698 1.00 84.38 78 ARG A CA 1
ATOM 572 C C . ARG A 1 78 ? 9.775 10.554 -2.805 1.00 84.38 78 ARG A C 1
ATOM 574 O O . ARG A 1 78 ? 10.428 11.498 -3.236 1.00 84.38 78 ARG A O 1
ATOM 581 N N . ALA A 1 79 ? 9.839 9.342 -3.351 1.00 84.69 79 ALA A N 1
ATOM 582 C CA . ALA A 1 79 ? 10.680 9.019 -4.501 1.00 84.69 79 ALA A CA 1
ATOM 583 C C . ALA A 1 79 ? 10.276 9.812 -5.755 1.00 84.69 79 ALA A C 1
ATOM 585 O O . ALA A 1 79 ? 11.133 10.372 -6.434 1.00 84.69 79 ALA A O 1
ATOM 586 N N . LEU A 1 80 ? 8.970 9.970 -6.019 1.00 80.94 80 LEU A N 1
ATOM 587 C CA . LEU A 1 80 ? 8.477 10.842 -7.099 1.00 80.94 80 LEU A CA 1
ATOM 588 C C . LEU A 1 80 ? 8.828 12.328 -6.893 1.00 80.94 80 LEU A C 1
ATOM 590 O O . LEU A 1 80 ? 8.854 13.086 -7.860 1.00 80.94 80 LEU A O 1
ATOM 594 N N . GLN A 1 81 ? 9.110 12.750 -5.657 1.00 82.56 81 GLN A N 1
ATOM 595 C CA . GLN A 1 81 ? 9.586 14.097 -5.318 1.00 82.56 81 GLN A CA 1
ATOM 596 C C . GLN A 1 81 ? 11.120 14.232 -5.383 1.00 82.56 81 GLN A C 1
ATOM 598 O O . GLN A 1 81 ? 11.642 15.313 -5.120 1.00 82.56 81 GLN A O 1
ATOM 603 N N . GLY A 1 82 ? 11.838 13.171 -5.767 1.00 82.06 82 GLY A N 1
ATOM 604 C CA . GLY A 1 82 ? 13.292 13.168 -5.934 1.00 82.06 82 GLY A CA 1
ATOM 605 C C . GLY A 1 82 ? 14.079 12.693 -4.713 1.00 82.06 82 GLY A C 1
ATOM 606 O O . GLY A 1 82 ? 15.295 12.862 -4.687 1.00 82.06 82 GLY A O 1
ATOM 607 N N . GLU A 1 83 ? 13.422 12.115 -3.704 1.00 84.12 83 GLU A N 1
ATOM 608 C CA . GLU A 1 83 ? 14.118 11.520 -2.563 1.00 84.12 83 GLU A CA 1
ATOM 609 C C . GLU A 1 83 ? 14.671 10.126 -2.895 1.00 84.12 83 GLU A C 1
ATOM 611 O O . GLU A 1 83 ? 13.983 9.298 -3.491 1.00 84.12 83 GLU A O 1
ATOM 616 N N . THR A 1 84 ? 15.911 9.859 -2.487 1.00 79.88 84 THR A N 1
ATOM 617 C CA . THR A 1 84 ? 16.611 8.601 -2.778 1.00 79.88 84 THR A CA 1
ATOM 618 C C . THR A 1 84 ? 16.384 7.578 -1.665 1.00 79.88 84 THR A C 1
ATOM 620 O O . THR A 1 84 ? 16.610 7.888 -0.497 1.00 79.88 84 THR A O 1
ATOM 623 N N . GLU A 1 85 ? 15.955 6.365 -2.031 1.00 75.88 85 GLU A N 1
ATOM 624 C CA . GLU A 1 85 ? 15.756 5.210 -1.133 1.00 75.88 85 GLU A CA 1
ATOM 625 C C . GLU A 1 85 ? 14.920 5.493 0.141 1.00 75.88 85 GLU A C 1
ATOM 627 O O . GLU A 1 85 ? 15.301 5.081 1.245 1.00 75.88 85 GLU A O 1
ATOM 632 N N . PRO A 1 86 ? 13.764 6.186 0.058 1.00 81.75 86 PRO A N 1
ATOM 633 C CA . PRO A 1 86 ? 12.944 6.396 1.240 1.00 81.75 86 PRO A CA 1
ATOM 634 C C . PRO A 1 86 ? 12.391 5.054 1.742 1.00 81.75 86 PRO A C 1
ATOM 636 O O . PRO A 1 86 ? 11.879 4.236 0.979 1.00 81.75 86 PRO A O 1
ATOM 639 N N . ALA A 1 87 ? 12.443 4.847 3.055 1.00 85.44 87 ALA A N 1
ATOM 640 C CA . ALA A 1 87 ? 11.830 3.707 3.724 1.00 85.44 87 ALA A CA 1
ATOM 641 C C . ALA A 1 87 ? 11.006 4.175 4.926 1.00 85.44 87 ALA A C 1
ATOM 643 O O . ALA A 1 87 ? 11.342 5.171 5.572 1.00 85.44 87 ALA A O 1
ATOM 644 N N . VAL A 1 88 ? 9.919 3.467 5.226 1.00 86.69 88 VAL A N 1
ATOM 645 C CA . VAL A 1 88 ? 9.114 3.714 6.426 1.00 86.69 88 VAL A CA 1
ATOM 646 C C . VAL A 1 88 ? 8.489 2.422 6.933 1.00 86.69 88 VAL A C 1
ATOM 648 O O . VAL A 1 88 ? 8.000 1.611 6.145 1.00 86.69 88 VAL A O 1
ATOM 651 N N . THR A 1 89 ? 8.496 2.240 8.248 1.00 87.56 89 THR A N 1
ATOM 652 C CA . THR A 1 89 ? 7.724 1.193 8.918 1.00 87.56 89 THR A CA 1
ATOM 653 C C . THR A 1 89 ? 6.324 1.719 9.183 1.00 87.56 89 THR A C 1
ATOM 655 O O . THR A 1 89 ? 6.154 2.806 9.731 1.00 87.56 89 THR A O 1
ATOM 658 N N . VAL A 1 90 ? 5.314 0.953 8.792 1.00 88.00 90 VAL A N 1
ATOM 659 C CA . VAL A 1 90 ? 3.914 1.288 9.035 1.00 88.00 90 VAL A CA 1
ATOM 660 C C . VAL A 1 90 ? 3.152 0.075 9.535 1.00 88.00 90 VAL A C 1
ATOM 662 O O . VAL A 1 90 ? 3.491 -1.077 9.245 1.00 88.00 90 VAL A O 1
ATOM 665 N N . ARG A 1 91 ? 2.070 0.344 10.255 1.00 86.50 91 ARG A N 1
ATOM 666 C CA . ARG A 1 91 ? 1.076 -0.652 10.626 1.00 86.50 91 ARG A CA 1
ATOM 667 C C . ARG A 1 91 ? -0.133 -0.516 9.712 1.00 86.50 91 ARG A C 1
ATOM 669 O O . ARG A 1 91 ? -0.791 0.519 9.691 1.00 86.50 91 ARG A O 1
ATOM 676 N N . PHE A 1 92 ? -0.443 -1.574 8.979 1.00 84.00 92 PHE A N 1
ATOM 677 C CA . PHE A 1 92 ? -1.675 -1.693 8.215 1.00 84.00 92 PHE A CA 1
ATOM 678 C C . PHE A 1 92 ? -2.752 -2.341 9.070 1.00 84.00 92 PHE A C 1
ATOM 680 O O . PHE A 1 92 ? -2.499 -3.346 9.733 1.00 84.00 92 PHE A O 1
ATOM 687 N N . ARG A 1 93 ? -3.967 -1.806 8.996 1.00 84.88 93 ARG A N 1
ATOM 688 C CA . ARG A 1 93 ? -5.168 -2.433 9.540 1.00 84.88 93 ARG A CA 1
ATOM 689 C C . ARG A 1 93 ? -6.180 -2.635 8.432 1.00 84.88 93 ARG A C 1
ATOM 691 O O . ARG A 1 93 ? -6.636 -1.658 7.845 1.00 84.88 93 ARG A O 1
ATOM 698 N N . ILE A 1 94 ? -6.560 -3.879 8.177 1.00 82.81 94 ILE A N 1
ATOM 699 C CA . ILE A 1 94 ? -7.587 -4.218 7.192 1.00 82.81 94 ILE A CA 1
ATOM 700 C C . ILE A 1 94 ? -8.954 -4.022 7.851 1.00 82.81 94 ILE A C 1
ATOM 702 O O . ILE A 1 94 ? -9.251 -4.650 8.866 1.00 82.81 94 ILE A O 1
ATOM 706 N N . TYR A 1 95 ? -9.811 -3.162 7.296 1.00 81.38 95 TYR A N 1
ATOM 707 C CA . TYR A 1 95 ? -11.108 -2.873 7.919 1.00 81.38 95 TYR A CA 1
ATOM 708 C C . TYR A 1 95 ? -12.073 -4.059 7.871 1.00 81.38 95 TYR A C 1
ATOM 710 O O . TYR A 1 95 ? -12.845 -4.245 8.806 1.00 81.38 95 TYR A O 1
ATOM 718 N N . ALA A 1 96 ? -12.016 -4.864 6.807 1.00 75.75 96 ALA A N 1
ATOM 719 C CA . ALA A 1 96 ? -12.923 -5.994 6.614 1.00 75.75 96 ALA A CA 1
ATOM 720 C C . ALA A 1 96 ? -12.740 -7.099 7.669 1.00 75.75 96 ALA A C 1
ATOM 722 O O . ALA A 1 96 ? -13.721 -7.681 8.122 1.00 75.75 96 ALA A O 1
ATOM 723 N N . THR A 1 97 ? -11.495 -7.381 8.063 1.00 78.12 97 THR A N 1
ATOM 724 C CA . THR A 1 97 ? -11.159 -8.469 8.997 1.00 78.12 97 THR A CA 1
ATOM 725 C C . THR A 1 97 ? -10.754 -7.964 10.380 1.00 78.12 97 THR A C 1
ATOM 727 O O . THR A 1 97 ? -10.768 -8.725 11.342 1.00 78.12 97 THR A O 1
ATOM 730 N N . GLY A 1 98 ? -10.382 -6.686 10.497 1.00 80.75 98 GLY A N 1
ATOM 731 C CA . GLY A 1 98 ? -9.759 -6.128 11.695 1.00 80.75 98 GLY A CA 1
ATOM 732 C C . GLY A 1 98 ? -8.307 -6.569 11.896 1.00 80.75 98 GLY A C 1
ATOM 733 O O . GLY A 1 98 ? -7.716 -6.202 12.907 1.00 80.75 98 GLY A O 1
ATOM 734 N N . GLU A 1 99 ? -7.739 -7.331 10.959 1.00 79.62 99 GLU A N 1
ATOM 735 C CA . GLU A 1 99 ? -6.366 -7.822 11.030 1.00 79.62 99 GLU A CA 1
ATOM 736 C C . GLU A 1 99 ? -5.368 -6.663 10.954 1.00 79.62 99 GLU A C 1
ATOM 738 O O . GLU A 1 99 ? -5.505 -5.754 10.128 1.00 79.62 99 GLU A O 1
ATOM 743 N N . GLU A 1 100 ? -4.359 -6.708 11.823 1.00 83.50 100 GLU A N 1
ATOM 744 C CA . GLU A 1 100 ? -3.273 -5.736 11.865 1.00 83.50 100 GLU A CA 1
ATOM 745 C C . GLU A 1 100 ? -1.953 -6.403 11.489 1.00 83.50 100 GLU A C 1
ATOM 747 O O . GLU A 1 100 ? -1.620 -7.482 11.978 1.00 83.50 100 GLU A O 1
ATOM 752 N N . ARG A 1 101 ? -1.177 -5.734 10.636 1.00 82.50 101 ARG A N 1
ATOM 753 C CA . ARG A 1 101 ? 0.137 -6.202 10.194 1.00 82.50 101 ARG A CA 1
ATOM 754 C C . ARG A 1 101 ? 1.129 -5.055 10.132 1.00 82.50 101 ARG A C 1
ATOM 756 O O . ARG A 1 101 ? 0.806 -3.962 9.674 1.00 82.50 101 ARG A O 1
ATOM 763 N N . TRP A 1 102 ? 2.356 -5.324 10.548 1.00 84.69 102 TRP A N 1
ATOM 764 C CA . TRP A 1 102 ? 3.473 -4.411 10.340 1.00 84.69 102 TRP A CA 1
ATOM 765 C C . TRP A 1 102 ? 4.103 -4.671 8.976 1.00 84.69 102 TRP A C 1
ATOM 767 O O . TRP A 1 102 ? 4.212 -5.819 8.542 1.00 84.69 102 TRP A O 1
ATOM 777 N N . ALA A 1 103 ? 4.498 -3.606 8.291 1.00 83.62 103 ALA A N 1
ATOM 778 C CA . ALA A 1 103 ? 5.188 -3.687 7.016 1.00 83.62 103 ALA A CA 1
ATOM 779 C C . ALA A 1 103 ? 6.184 -2.537 6.877 1.00 83.62 103 ALA A C 1
ATOM 781 O O . ALA A 1 103 ? 5.935 -1.418 7.323 1.00 83.62 103 ALA A O 1
ATOM 782 N N . VAL A 1 104 ? 7.304 -2.817 6.217 1.00 84.44 104 VAL A N 1
ATOM 783 C CA . VAL A 1 104 ? 8.255 -1.789 5.801 1.00 84.44 104 VAL A CA 1
ATOM 784 C C . VAL A 1 104 ? 7.996 -1.499 4.332 1.00 84.44 104 VAL A C 1
ATOM 786 O O . VAL A 1 104 ? 8.083 -2.395 3.498 1.00 84.44 104 VAL A O 1
ATOM 789 N N . ILE A 1 105 ? 7.675 -0.250 4.016 1.00 83.81 105 ILE A N 1
ATOM 790 C CA . ILE A 1 105 ? 7.520 0.215 2.639 1.00 83.81 105 ILE A CA 1
ATOM 791 C C . ILE A 1 105 ? 8.840 0.855 2.228 1.00 83.81 105 ILE A C 1
ATOM 793 O O . ILE A 1 105 ? 9.433 1.608 3.003 1.00 83.81 105 ILE A O 1
ATOM 797 N N . ARG A 1 106 ? 9.299 0.554 1.015 1.00 84.25 106 ARG A N 1
ATOM 798 C CA . ARG A 1 106 ? 10.511 1.104 0.397 1.00 84.25 106 ARG A CA 1
ATOM 799 C C . ARG A 1 106 ? 10.185 1.500 -1.045 1.00 84.25 106 ARG A C 1
ATOM 801 O O . ARG A 1 106 ? 9.262 0.914 -1.616 1.00 84.25 106 ARG A O 1
ATOM 808 N N . ALA A 1 107 ? 10.881 2.493 -1.591 1.00 77.94 107 ALA A N 1
ATOM 809 C CA . ALA A 1 107 ? 10.761 2.908 -2.992 1.00 77.94 107 ALA A CA 1
ATOM 810 C C . ALA A 1 107 ? 12.084 2.756 -3.736 1.00 77.94 107 ALA A C 1
ATOM 812 O O . ALA A 1 107 ? 13.136 2.912 -3.076 1.00 77.94 107 ALA A O 1
#

Sequence (107 aa):
MQEVPGDLAVILDHVGDGVTVQDARGTLVYANAAGARALGFDTPAELLSTPLAQVAARFAIFDEDGLPFPLERLPGRRALQGETEPAVTVRFRIYATGEERWAVIRA

Nearest PDB structures (foldseek):
  1wq9-assembly1_B  TM=7.797E-01  e=3.457E+00  Daboia russelii russelii
  5m11-assembly1_A  TM=4.101E-01  e=6.451E-01  Porphyromonas gingivalis
  7olc-assembly1_Lo  TM=3.393E-01  e=1.856E+00  Thermochaetoides thermophila DSM 1495
  8q4k-assembly1_BBB  TM=4.599E-01  e=4.166E+00  Borreliella burgdorferi B31
  8inf-assembly1_W  TM=2.533E-01  e=2.381E+00  Homo sapiens

pLDDT: mean 77.28, std 13.37, range [39.03, 88.88]

Foldseek 3Di:
DDPPDPVVQVVCQPDLAWDWDADLVRQTPDTHCSVCVVLVHRDGVVVNPDDVVVSPVQKFKAAPVRHTDDPCLAQVNVVSVVDDWDKGWIWIAGPVVRDIDIDIGTD